Protein AF-E0WRR4-F1 (afdb_monomer_lite)

Sequence (98 aa):
MKTEQLLTVLTTQIEALSEKIEPLGNISTQQARFDQVLFNNHGTRLRDYLLEVRKNLAQLKQVVAEQHQQQVAFLAEKLVAQVAALQRELATQVLRKK

pLDDT: mean 80.0, std 9.8, range [46.81, 90.06]

Radius of gyration: 13.97 Å; chains: 1; bounding box: 32×24×39 Å

Secondary structure (DSSP, 8-state):
-HHHHHHHHHHHHHHHHHHHHGGGTTSB-SS--S-TTT-----SBHHHHHHHHHHHHHHHHHHHHTT-HHHHHHHHHHHHHHHHHHHHHHHHHHHHT-

Foldseek 3Di:
DVLVVLLVVLVVLLVVLCVLQVVVQPVQAPADQDDCVLPVDRGSGPVVLSVVLVVLSVVLVVCVVVVVVVSNVVSSVSSVVSSVSSVVVSVVVVVVVD

InterPro domains:
  IPR010890 PriC [PF07445] (9-98)
  IPR038338 PriC superfamily [G3DSA:1.20.1270.340] (1-98)

Organism: NCBI:txid663321

Structure (mmCIF, N/CA/C/O backbone):
data_AF-E0WRR4-F1
#
_entry.id   AF-E0WRR4-F1
#
loop_
_atom_site.group_PDB
_atom_site.id
_atom_site.type_symbol
_atom_site.label_atom_id
_atom_site.label_alt_id
_atom_site.label_comp_id
_atom_site.label_asym_id
_atom_site.label_entity_id
_atom_site.label_seq_id
_atom_site.pdbx_PDB_ins_code
_atom_site.Cartn_x
_atom_site.Cartn_y
_atom_site.Cartn_z
_atom_site.occupancy
_atom_site.B_iso_or_equiv
_atom_site.auth_seq_id
_atom_site.auth_comp_id
_atom_site.auth_asym_id
_atom_site.auth_atom_id
_atom_site.pdbx_PDB_model_num
ATOM 1 N N . MET A 1 1 ? -10.351 -8.161 14.750 1.00 54.88 1 MET A N 1
ATOM 2 C CA . MET A 1 1 ? -10.350 -9.373 13.893 1.00 54.88 1 MET A CA 1
ATOM 3 C C . MET A 1 1 ? -10.255 -9.061 12.394 1.00 54.88 1 MET A C 1
ATOM 5 O O . MET A 1 1 ? -9.156 -9.174 11.874 1.00 54.88 1 MET A O 1
ATOM 9 N N . LYS A 1 2 ? -11.310 -8.629 11.673 1.00 74.88 2 LYS A N 1
ATOM 10 C CA . LYS A 1 2 ? -11.217 -8.410 10.202 1.00 74.88 2 LYS A CA 1
ATOM 11 C C . LYS A 1 2 ? -10.239 -7.293 9.795 1.00 74.88 2 LYS A C 1
ATOM 13 O O . LYS A 1 2 ? -9.464 -7.464 8.860 1.00 74.88 2 LYS A O 1
ATOM 18 N N . THR A 1 3 ? -10.250 -6.170 10.512 1.00 77.44 3 THR A N 1
ATOM 19 C CA . THR A 1 3 ? -9.429 -4.991 10.183 1.00 77.44 3 THR A CA 1
ATOM 20 C C . THR A 1 3 ? -7.943 -5.221 10.444 1.00 77.44 3 THR A C 1
ATOM 22 O O . THR A 1 3 ? -7.109 -4.817 9.645 1.00 77.44 3 THR A O 1
ATOM 25 N N . GLU A 1 4 ? -7.608 -5.914 11.531 1.00 79.69 4 GLU A N 1
ATOM 26 C CA . GLU A 1 4 ? -6.223 -6.237 11.895 1.00 79.69 4 GLU A CA 1
ATOM 27 C C . GLU A 1 4 ? -5.594 -7.207 10.896 1.00 79.69 4 GLU A C 1
ATOM 29 O O . GLU A 1 4 ? -4.484 -6.968 10.435 1.00 79.69 4 GLU A O 1
ATOM 34 N N . GLN A 1 5 ? -6.332 -8.243 10.481 1.00 84.88 5 GLN A N 1
ATOM 35 C CA . GLN A 1 5 ? -5.881 -9.164 9.435 1.00 84.88 5 GLN A CA 1
ATOM 36 C C . GLN A 1 5 ? -5.628 -8.437 8.111 1.00 84.88 5 GLN A C 1
ATOM 38 O O . GLN A 1 5 ? -4.590 -8.639 7.483 1.00 84.88 5 GLN A O 1
ATOM 43 N N . LEU A 1 6 ? -6.546 -7.554 7.708 1.00 83.19 6 LEU A N 1
ATOM 44 C CA . LEU A 1 6 ? -6.389 -6.737 6.505 1.00 83.19 6 LEU A CA 1
ATOM 45 C C . LEU A 1 6 ? -5.151 -5.837 6.599 1.00 83.19 6 LEU A C 1
ATOM 47 O O . LEU A 1 6 ? -4.401 -5.704 5.633 1.00 83.19 6 LEU A O 1
ATOM 51 N N . LEU A 1 7 ? -4.901 -5.267 7.775 1.00 86.06 7 LEU A N 1
ATOM 52 C CA . LEU A 1 7 ? -3.766 -4.392 8.019 1.00 86.06 7 LEU A CA 1
ATOM 53 C C . LEU A 1 7 ? -2.430 -5.147 7.978 1.00 86.06 7 LEU A C 1
ATOM 55 O O . LEU A 1 7 ? -1.467 -4.652 7.387 1.00 86.06 7 LEU A O 1
ATOM 59 N N . THR A 1 8 ? -2.371 -6.359 8.535 1.00 86.81 8 THR A N 1
ATOM 60 C CA . THR A 1 8 ? -1.206 -7.247 8.413 1.00 86.81 8 THR A CA 1
ATOM 61 C C . THR A 1 8 ? -0.945 -7.601 6.951 1.00 86.81 8 THR A C 1
ATOM 63 O O . THR A 1 8 ? 0.171 -7.419 6.472 1.00 86.81 8 THR A O 1
ATOM 66 N N . VAL A 1 9 ? -1.979 -8.013 6.210 1.00 88.94 9 VAL A N 1
ATOM 67 C CA . VAL A 1 9 ? -1.868 -8.376 4.787 1.00 88.94 9 VAL A CA 1
ATOM 68 C C . VAL A 1 9 ? -1.395 -7.199 3.930 1.00 88.94 9 VAL A C 1
ATOM 70 O O . VAL A 1 9 ? -0.530 -7.374 3.070 1.00 88.94 9 VAL A O 1
ATOM 73 N N . LEU A 1 10 ? -1.928 -5.996 4.162 1.00 86.69 10 LEU A N 1
ATOM 74 C CA . LEU A 1 10 ? -1.469 -4.779 3.490 1.00 86.69 10 LEU A CA 1
ATOM 75 C C . LEU A 1 10 ? -0.008 -4.475 3.816 1.00 86.69 10 LEU A C 1
ATOM 77 O O . LEU A 1 10 ? 0.767 -4.183 2.910 1.00 86.69 10 LEU A O 1
ATOM 81 N N . THR A 1 11 ? 0.380 -4.582 5.089 1.00 88.56 11 THR A N 1
ATOM 82 C CA . THR A 1 11 ? 1.761 -4.335 5.524 1.00 88.56 11 THR A CA 1
ATOM 83 C C . THR A 1 11 ? 2.731 -5.273 4.807 1.00 88.56 11 THR A C 1
ATOM 85 O O . THR A 1 11 ? 3.667 -4.798 4.169 1.00 88.56 11 THR A O 1
ATOM 88 N N . THR A 1 12 ? 2.462 -6.581 4.814 1.00 90.00 12 THR A N 1
ATOM 89 C CA . THR A 1 12 ? 3.315 -7.577 4.150 1.00 90.00 12 THR A CA 1
ATOM 90 C C . THR A 1 12 ? 3.397 -7.353 2.639 1.00 90.00 12 THR A C 1
ATOM 92 O O . THR A 1 12 ? 4.476 -7.452 2.058 1.00 90.00 12 THR A O 1
ATOM 95 N N . GLN A 1 13 ? 2.286 -7.005 1.979 1.00 87.62 13 GLN A N 1
ATOM 96 C CA . GLN A 1 13 ? 2.307 -6.688 0.546 1.00 87.62 13 GLN A CA 1
ATOM 97 C C . GLN A 1 13 ? 3.139 -5.443 0.234 1.00 87.62 13 GLN A C 1
ATOM 99 O O . GLN A 1 13 ? 3.868 -5.435 -0.756 1.00 87.62 13 GLN A O 1
ATOM 104 N N . ILE A 1 14 ? 3.040 -4.400 1.063 1.00 88.06 14 ILE A N 1
ATOM 105 C CA . ILE A 1 14 ? 3.801 -3.157 0.899 1.00 88.06 14 ILE A CA 1
ATOM 106 C C . ILE A 1 14 ? 5.294 -3.394 1.150 1.00 88.06 14 ILE A C 1
ATOM 108 O O . ILE A 1 14 ? 6.122 -2.832 0.432 1.00 88.06 14 ILE A O 1
ATOM 112 N N . GLU A 1 15 ? 5.661 -4.226 2.124 1.00 89.25 15 GLU A N 1
ATOM 113 C CA . GLU A 1 15 ? 7.055 -4.623 2.359 1.00 89.25 15 GLU A CA 1
ATOM 114 C C . GLU A 1 15 ? 7.619 -5.414 1.178 1.00 89.25 15 GLU A C 1
ATOM 116 O O . GLU A 1 15 ? 8.615 -4.990 0.597 1.00 89.25 15 GLU A O 1
ATOM 121 N N . ALA A 1 16 ? 6.921 -6.455 0.719 1.00 88.81 16 ALA A N 1
ATOM 122 C CA . ALA A 1 16 ? 7.343 -7.233 -0.447 1.00 88.81 16 ALA A CA 1
ATOM 123 C C . ALA A 1 16 ? 7.444 -6.373 -1.724 1.00 88.81 16 ALA A C 1
ATOM 125 O O . ALA A 1 16 ? 8.311 -6.580 -2.576 1.00 88.81 16 ALA A O 1
ATOM 126 N N . LEU A 1 17 ? 6.555 -5.385 -1.881 1.00 85.12 17 LEU A N 1
ATOM 127 C CA . LEU A 1 17 ? 6.652 -4.376 -2.937 1.00 85.12 17 LEU A CA 1
ATOM 128 C C . LEU A 1 17 ? 7.872 -3.474 -2.764 1.00 85.12 17 LEU A C 1
ATOM 130 O O . LEU A 1 17 ? 8.528 -3.164 -3.754 1.00 85.12 17 LEU A O 1
ATOM 134 N N . SER A 1 18 ? 8.171 -3.054 -1.534 1.00 84.88 18 SER A N 1
ATOM 135 C CA . SER A 1 18 ? 9.317 -2.198 -1.223 1.00 84.88 18 SER A CA 1
ATOM 136 C C . SER A 1 18 ? 10.620 -2.854 -1.662 1.00 84.88 18 SER A C 1
ATOM 138 O O . SER A 1 18 ? 11.399 -2.214 -2.357 1.00 84.88 18 SER A O 1
ATOM 140 N N . GLU A 1 19 ? 10.813 -4.132 -1.333 1.00 86.50 19 GLU A N 1
ATOM 141 C CA . GLU A 1 19 ? 12.016 -4.892 -1.699 1.00 86.50 19 GLU A CA 1
ATOM 142 C C . GLU A 1 19 ? 12.178 -5.020 -3.219 1.00 86.50 19 GLU A C 1
ATOM 144 O O . GLU A 1 19 ? 13.282 -4.941 -3.750 1.00 86.50 19 GLU A O 1
ATOM 149 N N . LYS A 1 20 ? 11.069 -5.169 -3.955 1.00 83.12 20 LYS A N 1
ATOM 150 C CA . LYS A 1 20 ? 11.084 -5.198 -5.428 1.00 83.12 20 LYS A CA 1
ATOM 151 C C . LYS A 1 20 ? 11.328 -3.821 -6.038 1.00 83.12 20 LYS A C 1
ATOM 153 O O . LYS A 1 20 ? 11.923 -3.721 -7.111 1.00 83.12 20 LYS A O 1
ATOM 158 N N . ILE A 1 21 ? 10.840 -2.769 -5.384 1.00 80.06 21 ILE A N 1
ATOM 159 C CA . ILE A 1 21 ? 11.008 -1.387 -5.826 1.00 80.06 21 ILE A CA 1
ATOM 160 C C . ILE A 1 21 ? 12.410 -0.885 -5.505 1.00 80.06 21 ILE A C 1
ATOM 162 O O . ILE A 1 21 ? 12.928 -0.139 -6.315 1.00 80.06 21 ILE A O 1
ATOM 166 N N . GLU A 1 22 ? 13.063 -1.289 -4.415 1.00 79.81 22 GLU A N 1
ATOM 167 C CA . GLU A 1 22 ? 14.427 -0.861 -4.058 1.00 79.81 22 GLU A CA 1
ATOM 168 C C . GLU A 1 22 ? 15.432 -0.895 -5.228 1.00 79.81 22 GLU A C 1
ATOM 170 O O . GLU A 1 22 ? 15.988 0.158 -5.557 1.00 79.81 22 GLU A O 1
ATOM 175 N N . PRO A 1 23 ? 15.618 -2.025 -5.944 1.00 78.00 23 PRO A N 1
ATOM 176 C CA . PRO A 1 23 ? 16.552 -2.094 -7.070 1.00 78.00 23 PRO A CA 1
ATOM 177 C C . PRO A 1 23 ? 16.079 -1.310 -8.307 1.00 78.00 23 PRO A C 1
ATOM 179 O O . PRO A 1 23 ? 16.881 -0.986 -9.183 1.00 78.00 23 PRO A O 1
ATOM 182 N N . LEU A 1 24 ? 14.784 -0.995 -8.404 1.00 70.19 24 LEU A N 1
ATOM 183 C CA . LEU A 1 24 ? 14.171 -0.267 -9.523 1.00 70.19 24 LEU A CA 1
ATOM 184 C C . LEU A 1 24 ? 13.896 1.211 -9.187 1.00 70.19 24 LEU A C 1
ATOM 186 O O . LEU A 1 24 ? 13.581 2.000 -10.070 1.00 70.19 24 LEU A O 1
ATOM 190 N N . GLY A 1 25 ? 14.033 1.614 -7.924 1.00 62.44 25 GLY A N 1
ATOM 191 C CA . GLY A 1 25 ? 13.575 2.895 -7.386 1.00 62.44 25 GLY A CA 1
ATOM 192 C C . GLY A 1 25 ? 14.444 4.074 -7.804 1.00 62.44 25 GLY A C 1
ATOM 193 O O . GLY A 1 25 ? 14.001 5.221 -7.728 1.00 62.44 25 GLY A O 1
ATOM 194 N N . ASN A 1 26 ? 15.655 3.785 -8.289 1.00 62.81 26 ASN A N 1
ATOM 195 C CA . ASN A 1 26 ? 16.538 4.749 -8.943 1.00 62.81 26 ASN A CA 1
ATOM 196 C C . ASN A 1 26 ? 16.253 4.915 -10.440 1.00 62.81 26 ASN A C 1
ATOM 198 O O . ASN A 1 26 ? 16.779 5.845 -11.052 1.00 62.81 26 ASN A O 1
ATOM 202 N N . ILE A 1 27 ? 15.422 4.057 -11.038 1.00 64.12 27 ILE A N 1
ATOM 203 C CA . ILE A 1 27 ? 14.999 4.223 -12.425 1.00 64.12 27 ILE A CA 1
ATOM 204 C C . ILE A 1 27 ? 13.959 5.341 -12.436 1.00 64.12 27 ILE A C 1
ATOM 206 O O . ILE A 1 27 ? 12.798 5.148 -12.074 1.00 64.12 27 ILE A O 1
ATOM 210 N N . SER A 1 28 ? 14.397 6.538 -12.821 1.00 60.25 28 SER A N 1
ATOM 211 C CA . SER A 1 28 ? 13.491 7.657 -13.049 1.00 60.25 28 SER A CA 1
ATOM 212 C C . SER A 1 28 ? 12.578 7.298 -14.217 1.00 60.25 28 SER A C 1
ATOM 214 O O . SER A 1 28 ? 13.049 7.059 -15.332 1.00 60.25 28 SER A O 1
ATOM 216 N N . THR A 1 29 ? 11.270 7.253 -13.984 1.00 61.09 29 THR A N 1
ATOM 217 C CA . THR A 1 29 ? 10.312 7.142 -15.080 1.00 61.09 29 THR A CA 1
ATOM 218 C C . THR A 1 29 ? 10.205 8.515 -15.733 1.00 61.09 29 THR A C 1
ATOM 220 O O . THR A 1 29 ? 10.099 9.526 -15.046 1.00 61.09 29 THR A O 1
ATOM 223 N N . GLN A 1 30 ? 10.267 8.582 -17.066 1.00 56.97 30 GLN A N 1
ATOM 224 C CA . GLN A 1 30 ? 10.264 9.863 -17.795 1.00 56.97 30 GLN A CA 1
ATOM 225 C C . GLN A 1 30 ? 8.970 10.676 -17.598 1.00 56.97 30 GLN A C 1
ATOM 227 O O . GLN A 1 30 ? 8.953 11.874 -17.848 1.00 56.97 30 GLN A O 1
ATOM 232 N N . GLN A 1 31 ? 7.901 10.035 -17.120 1.00 62.81 31 GLN A N 1
ATOM 233 C CA . GLN A 1 31 ? 6.616 10.655 -16.810 1.00 62.81 31 GLN A CA 1
ATOM 234 C C . GLN A 1 31 ? 6.057 10.100 -15.496 1.00 62.81 31 GLN A C 1
ATOM 236 O O . GLN A 1 31 ? 6.407 8.980 -15.098 1.00 62.81 31 GLN A 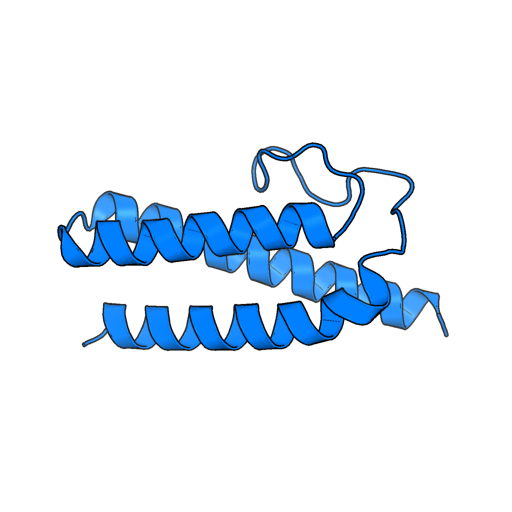O 1
ATOM 241 N N . ALA A 1 32 ? 5.169 10.863 -14.850 1.00 64.50 32 ALA A N 1
ATOM 242 C CA . ALA A 1 32 ? 4.345 10.363 -13.755 1.00 64.50 32 ALA A CA 1
ATOM 243 C C . ALA A 1 32 ? 3.555 9.144 -14.259 1.00 64.50 32 ALA A C 1
ATOM 245 O O . ALA A 1 32 ? 2.834 9.224 -15.253 1.00 64.50 32 ALA A O 1
ATOM 246 N N . ARG A 1 33 ? 3.771 7.984 -13.634 1.00 70.25 33 ARG A N 1
ATOM 247 C CA . ARG A 1 33 ? 3.134 6.721 -14.047 1.00 70.25 33 ARG A CA 1
ATOM 248 C C . ARG A 1 33 ? 1.768 6.513 -13.415 1.00 70.25 33 ARG A C 1
ATOM 250 O O . ARG A 1 33 ? 1.004 5.691 -13.906 1.00 70.25 33 ARG A O 1
ATOM 257 N N . PHE A 1 34 ? 1.487 7.242 -12.343 1.00 74.75 34 PHE A N 1
ATOM 258 C CA . PHE A 1 34 ? 0.251 7.120 -11.597 1.00 74.75 34 PHE A CA 1
ATOM 259 C C . PHE A 1 34 ? -0.571 8.398 -11.670 1.00 74.75 34 PHE A C 1
ATOM 261 O O . PHE A 1 34 ? -0.020 9.499 -11.719 1.00 74.75 34 PHE A O 1
ATOM 268 N N . ASP A 1 35 ? -1.890 8.225 -11.642 1.00 75.62 35 ASP A N 1
ATOM 269 C CA . ASP A 1 35 ? -2.842 9.325 -11.583 1.00 75.62 35 ASP A CA 1
ATOM 270 C C . ASP A 1 35 ? -2.718 10.107 -10.274 1.00 75.62 35 ASP A C 1
ATOM 272 O O . ASP A 1 35 ? -2.574 9.535 -9.188 1.00 75.62 35 ASP A O 1
ATOM 276 N N . GLN A 1 36 ? -2.880 11.426 -10.376 1.00 71.88 36 GLN A N 1
ATOM 277 C CA . GLN A 1 36 ? -2.863 12.348 -9.233 1.00 71.88 36 GLN A CA 1
ATOM 278 C C . GLN A 1 36 ? -4.007 12.098 -8.239 1.00 71.88 36 GLN A C 1
ATOM 280 O O . GLN A 1 36 ? -3.936 12.483 -7.077 1.00 71.88 36 GLN A O 1
ATOM 285 N N . VAL A 1 37 ? -5.063 11.415 -8.686 1.00 73.25 37 VAL A N 1
ATOM 286 C CA . VAL A 1 37 ? -6.185 11.000 -7.833 1.00 73.25 37 VAL A CA 1
ATOM 287 C C . VAL A 1 37 ? -5.751 9.904 -6.848 1.00 73.25 37 VAL A C 1
ATOM 289 O O . VAL A 1 37 ? -6.257 9.825 -5.729 1.00 73.25 37 VAL A O 1
ATOM 292 N N . LEU A 1 38 ? -4.787 9.067 -7.245 1.00 78.00 38 LEU A N 1
ATOM 293 C CA . LEU A 1 38 ? -4.265 7.961 -6.443 1.00 78.00 38 LEU A CA 1
ATOM 294 C C . LEU A 1 38 ? -3.059 8.372 -5.604 1.00 78.00 38 LEU A C 1
ATOM 296 O O . LEU A 1 38 ? -2.961 7.970 -4.443 1.00 78.00 38 LEU A O 1
ATOM 300 N N . PHE A 1 39 ? -2.159 9.170 -6.169 1.00 80.00 39 PHE A N 1
ATOM 301 C CA . PHE A 1 39 ? -0.960 9.646 -5.491 1.00 80.00 39 PHE A CA 1
ATOM 302 C C . PHE A 1 39 ? -0.922 11.162 -5.514 1.00 80.00 39 PHE A C 1
ATOM 304 O O . PHE A 1 39 ? -0.950 11.775 -6.576 1.00 80.00 39 PHE A O 1
ATOM 311 N N . ASN A 1 40 ? -0.804 11.760 -4.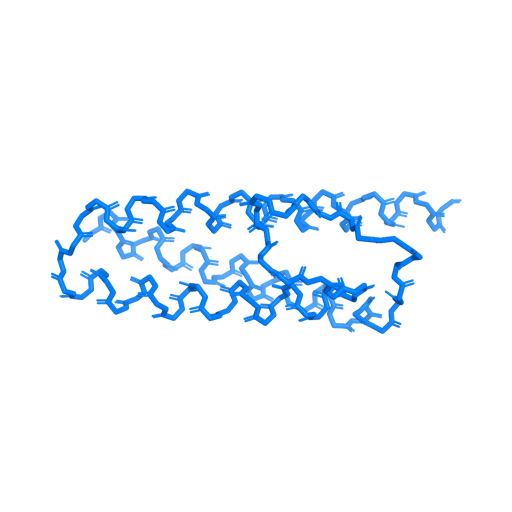333 1.00 72.75 40 ASN A N 1
ATOM 312 C CA . ASN A 1 40 ? -0.677 13.208 -4.218 1.00 72.75 40 ASN A CA 1
ATOM 313 C C . ASN A 1 40 ? 0.753 13.679 -4.540 1.00 72.75 40 ASN A C 1
ATOM 315 O O . ASN A 1 40 ? 1.032 14.875 -4.586 1.00 72.75 40 ASN A O 1
ATOM 319 N N . ASN A 1 41 ? 1.684 12.737 -4.713 1.00 70.00 41 ASN A N 1
ATOM 320 C CA . ASN A 1 41 ? 3.069 13.007 -5.044 1.00 70.00 41 ASN A CA 1
ATOM 321 C C . ASN A 1 41 ? 3.292 13.126 -6.562 1.00 70.00 41 ASN A C 1
ATOM 323 O O . ASN A 1 41 ? 2.906 12.258 -7.343 1.00 70.00 41 ASN A O 1
ATOM 327 N N . HIS A 1 42 ? 4.002 14.178 -6.970 1.00 66.50 42 HIS A N 1
ATOM 328 C CA . HIS A 1 42 ? 4.426 14.420 -8.355 1.00 66.50 42 HIS A CA 1
ATOM 329 C C . HIS A 1 42 ? 5.781 13.770 -8.686 1.00 66.50 42 HIS A C 1
ATOM 331 O O . HIS A 1 42 ? 6.381 14.063 -9.721 1.00 66.50 42 HIS A O 1
ATOM 337 N N . GLY A 1 43 ? 6.299 12.926 -7.789 1.00 66.69 43 GLY A N 1
ATOM 338 C CA . GLY A 1 43 ? 7.585 12.264 -7.952 1.00 66.69 43 GLY A CA 1
ATOM 339 C C . GLY A 1 43 ? 7.635 11.403 -9.212 1.00 66.69 43 GLY A C 1
ATOM 340 O O . GLY A 1 43 ? 6.749 10.604 -9.483 1.00 66.69 43 GLY A O 1
ATOM 341 N N . THR A 1 44 ? 8.716 11.516 -9.976 1.00 70.94 44 THR A N 1
ATOM 342 C CA . THR A 1 44 ? 8.988 10.672 -11.153 1.00 70.94 44 THR A CA 1
ATOM 343 C C . THR A 1 44 ? 9.720 9.376 -10.789 1.00 70.94 44 THR A C 1
ATOM 345 O O . THR A 1 44 ? 10.256 8.683 -11.656 1.00 70.94 44 THR A O 1
ATOM 348 N N . ARG A 1 45 ? 9.790 9.042 -9.494 1.00 77.50 45 ARG A N 1
ATOM 349 C CA . ARG A 1 45 ? 10.510 7.876 -8.972 1.00 77.50 45 ARG A CA 1
ATOM 350 C C . ARG A 1 45 ? 9.567 6.995 -8.169 1.00 77.50 45 ARG A C 1
ATOM 352 O O . ARG A 1 45 ? 8.838 7.469 -7.301 1.00 77.50 45 ARG A O 1
ATOM 359 N N . LEU A 1 46 ? 9.667 5.683 -8.378 1.00 78.75 46 LEU A N 1
ATOM 360 C CA . LEU A 1 46 ? 8.876 4.689 -7.641 1.00 78.75 46 LEU A CA 1
ATOM 361 C C . LEU A 1 46 ? 9.071 4.770 -6.118 1.00 78.75 46 LEU A C 1
ATOM 363 O O . LEU A 1 46 ? 8.136 4.513 -5.364 1.00 78.75 46 LEU A O 1
ATOM 367 N N . ARG A 1 47 ? 10.258 5.187 -5.660 1.00 80.69 47 ARG A N 1
ATOM 368 C CA . ARG A 1 47 ? 10.552 5.372 -4.230 1.00 80.69 47 ARG A CA 1
ATOM 369 C C . ARG A 1 47 ? 9.674 6.442 -3.568 1.00 80.69 47 ARG A C 1
ATOM 371 O O . ARG A 1 47 ? 9.318 6.304 -2.402 1.00 80.69 47 ARG A O 1
ATOM 378 N N . ASP A 1 48 ? 9.330 7.498 -4.303 1.00 83.62 48 ASP A N 1
ATOM 379 C CA . ASP A 1 48 ? 8.598 8.641 -3.758 1.00 83.62 48 ASP A CA 1
ATOM 380 C C . ASP A 1 48 ? 7.122 8.257 -3.546 1.00 83.62 48 ASP A C 1
ATOM 382 O O . ASP A 1 48 ? 6.515 8.615 -2.534 1.00 83.62 48 ASP A O 1
ATOM 386 N N . TYR A 1 49 ? 6.582 7.424 -4.441 1.00 83.19 49 TYR A N 1
ATOM 387 C CA . TYR A 1 49 ? 5.279 6.778 -4.283 1.00 83.19 49 TYR A CA 1
ATOM 388 C C . TYR A 1 49 ? 5.269 5.754 -3.138 1.00 83.19 49 TYR A C 1
ATOM 390 O O . TYR A 1 49 ? 4.323 5.716 -2.353 1.00 83.19 49 TYR A O 1
ATOM 398 N N . LEU A 1 50 ? 6.338 4.963 -2.981 1.00 84.00 50 LEU A N 1
ATOM 399 C CA . LEU A 1 50 ? 6.459 4.010 -1.874 1.00 84.00 50 LEU A CA 1
ATOM 400 C C . LEU A 1 50 ? 6.461 4.710 -0.504 1.00 84.00 50 LEU A C 1
ATOM 402 O O . LEU A 1 50 ? 5.830 4.230 0.439 1.00 84.00 50 LEU A O 1
ATOM 406 N N . LEU A 1 51 ? 7.134 5.859 -0.390 1.00 86.00 51 LEU A N 1
ATOM 407 C CA . LEU A 1 51 ? 7.108 6.678 0.823 1.00 86.00 51 LEU A CA 1
ATOM 408 C C . LEU A 1 51 ? 5.692 7.164 1.155 1.00 86.00 51 LEU A C 1
ATOM 410 O O . LEU A 1 5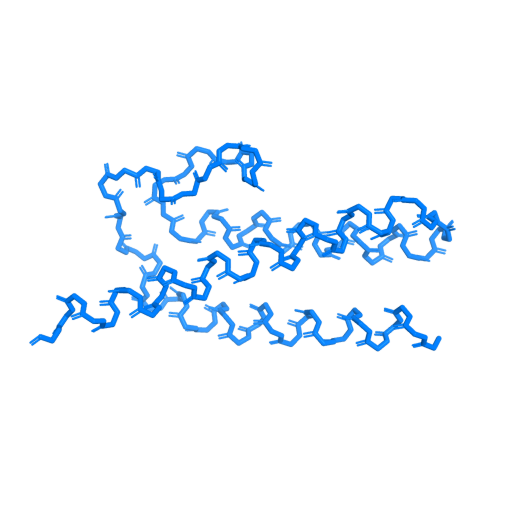1 ? 5.302 7.135 2.322 1.00 86.00 51 LEU A O 1
ATOM 414 N N . GLU A 1 52 ? 4.914 7.580 0.153 1.00 88.06 52 GLU A N 1
ATOM 415 C CA . GLU A 1 52 ? 3.518 7.989 0.350 1.00 88.06 52 GLU A CA 1
ATOM 416 C C . GLU A 1 52 ? 2.651 6.817 0.838 1.00 88.06 52 GLU A C 1
ATOM 418 O O . GLU A 1 52 ? 1.933 6.956 1.827 1.00 88.06 52 GLU A O 1
ATOM 423 N N . VAL A 1 53 ? 2.785 5.635 0.229 1.00 88.50 53 VAL A N 1
ATOM 424 C CA . VAL A 1 53 ? 2.072 4.412 0.648 1.00 88.50 53 VAL A CA 1
ATOM 425 C C . VAL A 1 53 ? 2.409 4.037 2.091 1.00 88.50 53 VAL A C 1
ATOM 427 O O . VAL A 1 53 ? 1.516 3.733 2.880 1.00 88.50 53 VAL A O 1
ATOM 430 N N . ARG A 1 54 ? 3.689 4.106 2.479 1.00 87.94 54 ARG A N 1
ATOM 431 C CA . ARG A 1 54 ? 4.120 3.833 3.860 1.00 87.94 54 ARG A CA 1
ATOM 432 C C . ARG A 1 54 ? 3.525 4.826 4.858 1.00 87.94 54 ARG A C 1
ATOM 434 O O . ARG A 1 54 ? 3.100 4.414 5.936 1.00 87.94 54 ARG A O 1
ATOM 441 N N . LYS A 1 55 ? 3.453 6.113 4.499 1.00 89.62 55 LYS A N 1
ATOM 442 C CA . LYS A 1 55 ? 2.790 7.137 5.323 1.00 89.62 55 LYS A CA 1
ATOM 443 C C . LYS A 1 55 ? 1.293 6.855 5.465 1.00 89.62 55 LYS A C 1
ATOM 445 O O . LYS A 1 55 ? 0.793 6.848 6.586 1.00 89.62 55 LYS A O 1
ATOM 450 N N . ASN A 1 56 ? 0.608 6.532 4.367 1.00 89.56 56 ASN A N 1
ATOM 451 C CA . ASN A 1 56 ? -0.816 6.181 4.381 1.00 89.56 56 ASN A CA 1
ATOM 452 C C . ASN A 1 56 ? -1.090 4.927 5.227 1.00 89.56 56 ASN A C 1
ATOM 454 O O . ASN A 1 56 ? -2.083 4.881 5.944 1.00 89.56 56 ASN A O 1
ATOM 458 N N . LEU A 1 57 ? -0.202 3.926 5.200 1.00 89.50 57 LEU A N 1
ATOM 459 C CA . LEU A 1 57 ? -0.308 2.729 6.043 1.00 89.50 57 LEU A CA 1
ATOM 460 C C . LEU A 1 57 ? -0.150 3.059 7.534 1.00 89.50 57 LEU A C 1
ATOM 462 O O . LEU A 1 57 ? -0.891 2.532 8.364 1.00 89.50 57 LEU A O 1
ATOM 466 N N . ALA A 1 58 ? 0.807 3.921 7.885 1.00 90.06 58 ALA A N 1
ATOM 467 C CA . ALA A 1 58 ? 0.979 4.382 9.262 1.00 90.06 58 ALA A CA 1
ATOM 468 C C . ALA A 1 58 ? -0.251 5.164 9.747 1.00 90.06 58 ALA A C 1
ATOM 470 O O . ALA A 1 58 ? -0.724 4.934 10.858 1.00 90.06 58 ALA A O 1
ATOM 471 N N . GLN A 1 59 ? -0.819 6.010 8.885 1.00 89.62 59 GLN A N 1
ATOM 472 C CA . GLN A 1 59 ? -2.063 6.716 9.170 1.00 89.62 59 GLN A CA 1
ATOM 473 C C . GLN A 1 59 ? -3.236 5.740 9.327 1.00 89.62 59 GLN A C 1
ATOM 475 O O . GLN A 1 59 ? -3.961 5.825 10.310 1.00 89.62 59 GLN A O 1
ATOM 480 N N . LEU A 1 60 ? -3.381 4.747 8.441 1.00 89.00 60 LEU A N 1
ATOM 481 C CA . LEU A 1 60 ? -4.411 3.712 8.564 1.00 89.00 60 LEU A CA 1
ATOM 482 C C . LEU A 1 60 ? -4.324 2.998 9.923 1.00 89.00 60 LEU A C 1
ATOM 484 O O . LEU A 1 60 ? -5.351 2.799 10.561 1.00 89.00 60 LEU A O 1
ATOM 488 N N . LYS A 1 61 ? -3.118 2.659 10.401 1.00 88.31 61 LYS A N 1
ATOM 489 C CA . LYS A 1 61 ? -2.916 2.057 11.734 1.00 88.31 61 LYS A CA 1
ATOM 490 C C . LYS A 1 61 ? -3.473 2.931 12.859 1.00 88.31 61 LYS A C 1
ATOM 492 O O . LYS A 1 61 ? -4.136 2.405 13.748 1.00 88.31 61 LYS A O 1
ATOM 497 N N . GLN A 1 62 ? -3.227 4.239 12.812 1.00 88.94 62 GLN A N 1
ATOM 498 C CA . GLN A 1 62 ? -3.744 5.180 13.811 1.00 88.94 62 GLN A CA 1
ATOM 499 C C . GLN A 1 62 ? -5.269 5.286 13.745 1.00 88.94 62 GLN A C 1
ATOM 501 O O . GLN A 1 62 ? -5.946 5.095 14.746 1.00 88.94 62 GLN A O 1
ATOM 506 N N . VAL A 1 63 ? -5.812 5.475 12.547 1.00 89.12 63 VAL A N 1
ATOM 507 C CA . VAL A 1 63 ? -7.252 5.646 12.310 1.00 89.12 63 VAL A CA 1
ATOM 508 C C . VAL A 1 63 ? -8.045 4.377 12.677 1.00 89.12 63 VAL A C 1
ATOM 510 O O . VAL A 1 63 ? -9.173 4.455 13.166 1.00 89.12 63 VAL A O 1
ATOM 513 N N . VAL A 1 64 ? -7.453 3.189 12.482 1.00 86.56 64 VAL A N 1
ATOM 514 C CA . VAL A 1 64 ? -8.001 1.908 12.964 1.00 86.56 64 VAL A CA 1
ATOM 515 C C . VAL A 1 64 ? -8.028 1.860 14.492 1.00 86.56 64 VAL A C 1
ATOM 517 O O . VAL A 1 64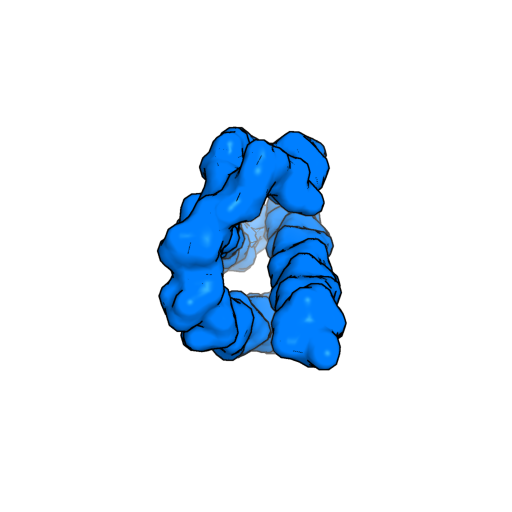 ? -9.026 1.406 15.053 1.00 86.56 64 VAL A O 1
ATOM 520 N N . ALA A 1 65 ? -6.971 2.330 15.160 1.00 86.75 65 ALA A N 1
ATOM 521 C CA . ALA A 1 65 ? -6.919 2.397 16.621 1.00 86.75 65 ALA A CA 1
ATOM 522 C C . ALA A 1 65 ? -7.950 3.388 17.191 1.00 86.75 65 ALA A C 1
ATOM 524 O O . ALA A 1 65 ? -8.565 3.111 18.216 1.00 86.75 65 ALA A O 1
ATOM 525 N N . GLU A 1 66 ? -8.203 4.489 16.485 1.00 87.69 66 GLU A N 1
ATOM 526 C CA . GLU A 1 66 ? -9.222 5.492 16.818 1.00 87.69 66 GLU A CA 1
ATOM 527 C C . GLU A 1 66 ? -10.659 5.062 16.444 1.00 87.69 66 GLU A C 1
ATOM 529 O O . GLU A 1 66 ? -11.612 5.802 16.664 1.00 87.69 66 GLU A O 1
ATOM 534 N N . GLN A 1 67 ? -10.846 3.856 15.889 1.00 82.19 67 GLN A N 1
ATOM 535 C CA . GLN A 1 67 ? -12.144 3.294 15.479 1.00 82.19 67 GLN A CA 1
ATOM 536 C C . GLN A 1 67 ? -12.925 4.127 14.439 1.00 82.19 67 GLN A C 1
ATOM 538 O O . GLN A 1 67 ? -14.136 3.950 14.272 1.00 82.19 67 GLN A O 1
ATOM 543 N N . HIS A 1 68 ? -12.250 4.971 13.655 1.00 83.56 68 HIS A N 1
ATOM 544 C CA . HIS A 1 68 ? -12.870 5.780 12.600 1.00 83.56 68 HIS A CA 1
ATOM 545 C C . HIS A 1 68 ? -13.183 4.955 11.337 1.00 83.56 68 HIS A C 1
ATOM 547 O O . HIS A 1 68 ? -12.525 5.078 10.305 1.00 83.56 68 HIS A O 1
ATOM 553 N N . GLN A 1 69 ? -14.225 4.119 11.391 1.00 82.12 69 GLN A N 1
ATOM 554 C CA . GLN A 1 69 ? -14.564 3.139 10.344 1.00 82.12 69 GLN A CA 1
ATOM 555 C C . GLN A 1 69 ? -14.651 3.713 8.918 1.00 82.12 69 GLN A C 1
ATOM 557 O O . GLN A 1 69 ? -14.175 3.077 7.979 1.00 82.12 69 GLN A O 1
ATOM 562 N N . GLN A 1 70 ? -15.214 4.913 8.743 1.00 85.38 70 GLN A N 1
ATOM 563 C CA . GLN A 1 70 ? -15.308 5.559 7.426 1.00 85.38 70 GLN A CA 1
ATOM 564 C C . GLN A 1 70 ? -13.930 5.909 6.849 1.00 85.38 70 GLN A C 1
ATOM 566 O O . GLN A 1 70 ? -13.660 5.652 5.678 1.00 85.38 70 GLN A O 1
ATOM 571 N N . GLN A 1 71 ? -13.039 6.457 7.677 1.00 86.00 71 GLN A N 1
ATOM 572 C CA . GLN A 1 71 ? -11.683 6.795 7.251 1.00 86.00 71 GLN A CA 1
ATOM 573 C C . GLN A 1 71 ? -10.837 5.537 7.027 1.00 86.00 71 GLN A C 1
ATOM 575 O O . GLN A 1 71 ? -10.043 5.502 6.089 1.00 86.00 71 GLN A O 1
ATOM 580 N N .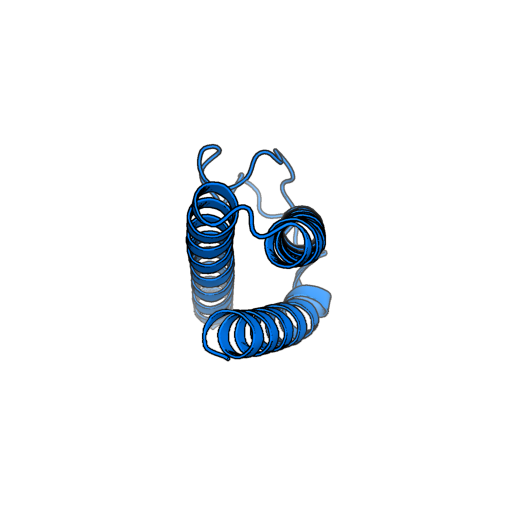 VAL A 1 72 ? -11.036 4.490 7.838 1.00 87.75 72 VAL A N 1
ATOM 581 C CA . VAL A 1 72 ? -10.395 3.181 7.645 1.00 87.75 72 VAL A CA 1
ATOM 582 C C . VAL A 1 72 ? -10.741 2.602 6.279 1.00 87.75 72 VAL A C 1
ATOM 584 O O . VAL A 1 72 ? -9.832 2.201 5.558 1.00 87.75 72 VAL A O 1
ATOM 587 N N . ALA A 1 73 ? -12.026 2.567 5.913 1.00 86.44 73 ALA A N 1
ATOM 588 C CA . ALA A 1 73 ? -12.463 2.043 4.620 1.00 86.44 73 ALA A CA 1
ATOM 589 C C . ALA A 1 73 ? -11.831 2.831 3.464 1.00 86.44 73 ALA A C 1
ATOM 591 O O . ALA A 1 73 ? -11.164 2.248 2.613 1.00 86.44 73 ALA A O 1
ATOM 592 N N . PHE A 1 74 ? -11.920 4.164 3.515 1.00 88.56 74 PHE A N 1
ATOM 593 C CA . PHE A 1 74 ? -11.350 5.038 2.492 1.00 88.56 74 PHE A CA 1
ATOM 594 C C . PHE A 1 74 ? -9.829 4.868 2.333 1.00 88.56 74 PHE A C 1
ATOM 596 O O . PHE A 1 74 ? -9.326 4.718 1.218 1.00 88.56 74 PHE A O 1
ATOM 603 N N . LEU A 1 75 ? -9.077 4.860 3.440 1.00 88.00 75 LEU A N 1
ATOM 604 C CA . LEU A 1 75 ? -7.624 4.679 3.409 1.00 88.00 75 LEU A CA 1
ATOM 605 C C . LEU A 1 75 ? -7.228 3.271 2.962 1.00 88.00 75 LEU A C 1
ATOM 607 O O . LEU A 1 75 ? -6.252 3.128 2.228 1.00 88.00 75 LEU A O 1
ATOM 611 N N . ALA A 1 76 ? -7.970 2.242 3.375 1.00 87.25 76 ALA A N 1
ATOM 612 C CA . ALA A 1 76 ? -7.723 0.869 2.954 1.00 87.25 76 ALA A CA 1
ATOM 613 C C . ALA A 1 76 ? -7.954 0.700 1.447 1.00 87.25 76 ALA A C 1
ATOM 615 O O . ALA A 1 76 ? -7.088 0.157 0.765 1.00 87.25 76 ALA A O 1
ATOM 616 N N . GLU A 1 77 ? -9.063 1.212 0.911 1.00 88.25 77 GLU A N 1
ATOM 617 C CA . GLU A 1 77 ? -9.349 1.195 -0.529 1.00 88.25 77 GLU A CA 1
ATOM 618 C C . GLU A 1 77 ? -8.274 1.944 -1.320 1.00 88.25 77 GLU A C 1
ATOM 620 O O . GLU A 1 77 ? -7.732 1.412 -2.294 1.00 88.25 77 GLU A O 1
ATOM 625 N N . LYS A 1 78 ? -7.885 3.138 -0.850 1.00 88.38 78 LYS A N 1
ATOM 626 C CA . LYS A 1 78 ? -6.799 3.911 -1.458 1.00 88.38 78 LYS A CA 1
ATOM 627 C C . LYS A 1 78 ? -5.483 3.130 -1.453 1.00 88.38 78 LYS A C 1
ATOM 629 O O . LYS A 1 78 ? -4.822 3.055 -2.485 1.00 88.38 78 LYS A O 1
ATOM 634 N N . LEU A 1 79 ? -5.112 2.514 -0.329 1.00 88.62 79 LEU A N 1
ATOM 635 C CA . LEU A 1 79 ? -3.891 1.710 -0.206 1.00 88.62 79 LEU A CA 1
ATOM 636 C C . LEU A 1 79 ? -3.900 0.499 -1.138 1.00 88.62 79 LEU A C 1
ATOM 638 O O . LEU A 1 79 ? -2.901 0.251 -1.808 1.00 88.62 79 LEU A O 1
ATOM 642 N N . VAL A 1 80 ? -5.015 -0.232 -1.220 1.00 88.25 80 VAL A N 1
ATOM 643 C CA . VAL A 1 80 ? -5.158 -1.370 -2.141 1.00 88.25 80 VAL A CA 1
ATOM 644 C C . VAL A 1 80 ? -4.969 -0.912 -3.585 1.00 88.25 80 VAL A C 1
ATOM 646 O O . VAL A 1 80 ? -4.223 -1.542 -4.334 1.00 88.25 80 VAL A O 1
ATOM 649 N N . ALA A 1 81 ? -5.582 0.206 -3.971 1.00 88.69 81 ALA A N 1
ATOM 650 C CA . ALA A 1 81 ? -5.458 0.733 -5.321 1.00 88.69 81 ALA A CA 1
ATOM 651 C C . ALA A 1 81 ? -4.025 1.223 -5.628 1.00 88.69 81 ALA A C 1
ATOM 653 O O . ALA A 1 81 ? -3.498 0.935 -6.704 1.00 88.69 81 ALA A O 1
ATOM 654 N N . GLN A 1 82 ? -3.349 1.869 -4.669 1.00 86.62 82 GLN A N 1
ATOM 655 C CA . GLN A 1 82 ? -1.936 2.261 -4.783 1.00 86.62 82 GLN A CA 1
ATOM 656 C C . GLN A 1 82 ? -1.003 1.041 -4.921 1.00 86.62 82 GLN A C 1
ATOM 658 O O . GLN A 1 82 ? -0.133 1.019 -5.793 1.00 86.62 82 GLN A O 1
ATOM 663 N N . VAL A 1 83 ? -1.199 0.007 -4.095 1.00 86.38 83 VAL A N 1
ATOM 664 C CA . VAL A 1 83 ? -0.455 -1.267 -4.131 1.00 86.38 83 VAL A CA 1
ATOM 665 C C . VAL A 1 83 ? -0.657 -1.976 -5.470 1.00 86.38 83 VAL A C 1
ATOM 667 O O . VAL A 1 83 ? 0.320 -2.377 -6.102 1.00 86.38 83 VAL A O 1
ATOM 670 N N . ALA A 1 84 ? -1.902 -2.087 -5.937 1.00 86.44 84 ALA A N 1
ATOM 671 C CA . ALA A 1 84 ? -2.227 -2.712 -7.216 1.00 86.44 84 ALA A CA 1
ATOM 672 C C . ALA A 1 84 ? -1.600 -1.954 -8.396 1.00 86.44 84 ALA A C 1
ATOM 674 O O . ALA A 1 84 ? -1.051 -2.572 -9.310 1.00 86.44 84 ALA A O 1
ATOM 675 N N . ALA A 1 85 ? -1.625 -0.619 -8.363 1.00 84.88 85 ALA A N 1
ATOM 676 C CA . ALA A 1 85 ? -0.987 0.209 -9.378 1.00 84.88 85 ALA A CA 1
ATOM 677 C C . ALA A 1 85 ? 0.537 -0.016 -9.409 1.00 84.88 85 ALA A C 1
ATOM 679 O O . ALA A 1 85 ? 1.099 -0.271 -10.477 1.00 84.88 85 ALA A O 1
ATOM 680 N N . LEU A 1 86 ? 1.198 -0.019 -8.244 1.00 82.69 86 LEU A N 1
ATOM 681 C CA . LEU A 1 86 ? 2.633 -0.309 -8.122 1.00 82.69 86 LEU A CA 1
ATOM 682 C C . LEU A 1 86 ? 2.989 -1.713 -8.630 1.00 82.69 86 LEU A C 1
ATOM 684 O O . LEU A 1 86 ? 3.950 -1.865 -9.385 1.00 82.69 86 LEU A O 1
ATOM 688 N N . GLN A 1 87 ? 2.202 -2.734 -8.275 1.00 83.19 87 GLN A N 1
ATOM 689 C CA . GLN A 1 87 ? 2.386 -4.100 -8.783 1.00 83.19 87 GLN A CA 1
ATOM 690 C C . GLN A 1 87 ? 2.263 -4.165 -10.307 1.00 83.19 87 GLN A C 1
ATOM 692 O O . GLN A 1 87 ? 3.064 -4.833 -10.964 1.00 83.19 87 GLN A O 1
ATOM 697 N N . ARG A 1 88 ? 1.285 -3.459 -10.881 1.00 82.31 88 ARG A N 1
ATOM 698 C CA . ARG A 1 88 ? 1.056 -3.437 -12.328 1.00 82.31 88 ARG A CA 1
ATOM 699 C C . ARG A 1 88 ? 2.195 -2.747 -13.072 1.00 82.31 88 ARG A C 1
ATOM 701 O O . ARG A 1 88 ? 2.645 -3.259 -14.098 1.00 82.31 88 ARG A O 1
ATOM 708 N N . GLU A 1 89 ? 2.704 -1.635 -12.546 1.00 81.06 89 GLU A N 1
ATOM 709 C CA . GLU A 1 89 ? 3.858 -0.944 -13.132 1.00 81.06 89 GLU A CA 1
ATOM 710 C C . GLU A 1 89 ? 5.119 -1.815 -13.053 1.00 81.06 89 GLU A C 1
ATOM 712 O O . GLU A 1 89 ? 5.824 -1.949 -14.052 1.00 81.06 89 GLU A O 1
ATOM 717 N N . LEU A 1 90 ? 5.368 -2.487 -11.923 1.00 79.06 90 LEU A N 1
ATOM 718 C CA . LEU A 1 90 ? 6.471 -3.447 -11.795 1.00 79.06 90 LEU A CA 1
ATOM 719 C C . LEU A 1 90 ? 6.376 -4.571 -12.832 1.00 79.06 90 LEU A C 1
ATOM 721 O O . LEU A 1 9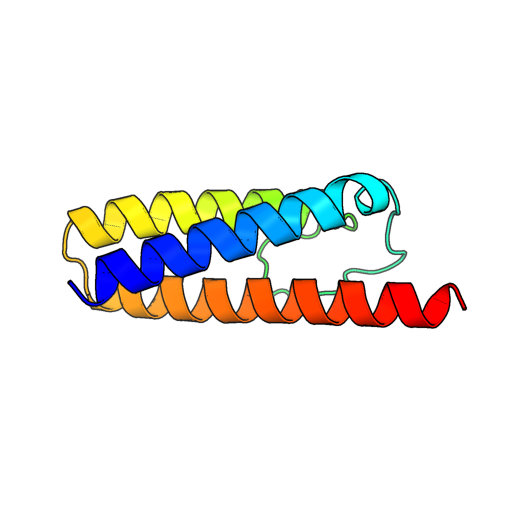0 ? 7.352 -4.844 -13.530 1.00 79.06 90 LEU A O 1
ATOM 725 N N . ALA A 1 91 ? 5.203 -5.195 -12.972 1.00 81.31 91 ALA A N 1
ATOM 726 C CA . ALA A 1 91 ? 4.981 -6.248 -13.961 1.00 81.31 91 ALA A CA 1
ATOM 727 C C . ALA A 1 91 ? 5.227 -5.746 -15.396 1.00 81.31 91 ALA A C 1
ATOM 729 O O . ALA A 1 91 ? 5.840 -6.437 -16.210 1.00 81.31 91 ALA A O 1
ATOM 730 N N . THR A 1 92 ? 4.820 -4.509 -15.687 1.00 78.38 92 THR A N 1
ATOM 731 C CA . THR A 1 92 ? 5.026 -3.875 -16.996 1.00 78.38 92 THR A CA 1
ATOM 732 C C . THR A 1 92 ? 6.504 -3.562 -17.257 1.00 78.38 92 THR A C 1
ATOM 734 O O . THR A 1 92 ? 6.983 -3.730 -18.378 1.00 78.38 92 THR A O 1
ATOM 737 N N . GLN A 1 93 ? 7.266 -3.150 -16.238 1.00 71.06 93 GLN A N 1
ATOM 738 C CA . GLN A 1 93 ? 8.708 -2.918 -16.380 1.00 71.06 93 GLN A CA 1
ATOM 739 C C . GLN A 1 93 ? 9.499 -4.208 -16.616 1.00 71.06 93 GLN A C 1
ATOM 741 O O . GLN A 1 93 ? 10.444 -4.196 -17.404 1.00 71.06 93 GLN A O 1
ATOM 746 N N . VAL A 1 94 ? 9.104 -5.317 -15.982 1.00 68.38 94 VAL A N 1
ATOM 747 C CA . VAL A 1 94 ? 9.700 -6.641 -16.235 1.00 68.38 94 VAL A CA 1
ATOM 748 C C . VAL A 1 94 ? 9.489 -7.060 -17.692 1.00 68.38 94 VAL A C 1
ATOM 750 O O . VAL A 1 94 ? 10.424 -7.544 -18.323 1.00 68.38 94 VAL A O 1
ATOM 753 N N . LEU A 1 95 ? 8.299 -6.812 -18.250 1.00 69.00 95 LEU A N 1
ATOM 754 C CA . LEU A 1 95 ? 7.998 -7.093 -19.658 1.00 69.00 95 LEU A CA 1
ATOM 755 C C . LEU A 1 95 ? 8.809 -6.223 -20.625 1.00 69.00 95 LEU A C 1
ATOM 757 O O . LEU A 1 95 ? 9.217 -6.706 -21.670 1.00 69.00 95 LEU A O 1
ATOM 761 N N . ARG A 1 96 ? 9.069 -4.955 -20.283 1.00 64.06 96 ARG A N 1
ATOM 762 C CA . ARG A 1 96 ? 9.829 -4.029 -21.141 1.00 64.06 96 ARG A CA 1
ATOM 763 C C . ARG A 1 96 ? 11.342 -4.306 -21.155 1.00 64.06 96 ARG A C 1
ATOM 765 O O . ARG A 1 96 ? 12.031 -3.828 -22.049 1.00 64.06 96 ARG A O 1
ATOM 772 N N . LYS A 1 97 ? 11.871 -5.035 -20.165 1.00 57.31 97 LYS A N 1
ATOM 773 C CA . LYS A 1 97 ? 13.288 -5.442 -20.103 1.00 57.31 97 LYS A CA 1
ATOM 774 C C . LYS A 1 97 ? 13.593 -6.751 -20.851 1.00 57.31 97 LYS A C 1
ATOM 776 O O . LYS A 1 97 ? 14.754 -7.156 -20.847 1.00 57.31 97 LYS A O 1
ATOM 781 N N . LYS A 1 98 ? 12.592 -7.416 -21.434 1.00 46.81 98 LYS A N 1
ATOM 782 C CA . LYS A 1 98 ? 12.734 -8.683 -22.163 1.00 46.81 98 LYS A CA 1
ATOM 783 C C . LYS A 1 98 ? 12.654 -8.447 -23.666 1.00 46.81 98 LYS A C 1
ATOM 785 O O . LYS A 1 98 ? 13.382 -9.163 -24.382 1.00 46.81 98 LYS A O 1
#